Protein AF-A0A5B6X0U6-F1 (afdb_monomer_lite)

Sequence (111 aa):
MTNLRVMFARLSLFDNGSLLAKLQVKPMLIEQIKGKQWEGKLLGLRFGQIEIGNTSDFGLNSGGVLCFRGRICVPKYTDLRQFILREAHSSPYAMHPGGNKMYINLRELYR

Organism: NCBI:txid47621

Secondary structure (DSSP, 8-state):
------EEEEEEE-TTS-EEEEEEE--THHHHHHHHHHH-HHHHHHHHHHHTT--SSEEE-TTS-EEETTEE---S-HHHHHHHHHHHHH-TT--S--HHHHHHHHHHHT-

pLDDT: mean 77.06, std 12.04, range [33.44, 92.56]

Structure (mmCIF, N/CA/C/O backbone):
data_AF-A0A5B6X0U6-F1
#
_entry.id   AF-A0A5B6X0U6-F1
#
loop_
_atom_site.group_PDB
_atom_site.id
_atom_site.type_symbol
_atom_site.label_atom_id
_atom_site.label_alt_id
_atom_site.label_comp_id
_atom_site.label_asym_id
_atom_site.label_entity_id
_atom_site.label_seq_id
_atom_site.pdbx_PDB_ins_code
_atom_site.Cartn_x
_atom_site.Cartn_y
_atom_site.Cartn_z
_atom_site.occupancy
_atom_site.B_iso_or_equiv
_atom_site.auth_seq_id
_atom_site.auth_comp_id
_atom_site.auth_asym_id
_atom_site.auth_atom_id
_atom_site.pdbx_PDB_model_num
ATOM 1 N N . MET A 1 1 ? 16.316 8.562 -7.214 1.00 33.44 1 MET A N 1
ATOM 2 C CA . MET A 1 1 ? 16.928 7.368 -6.595 1.00 33.44 1 MET A CA 1
ATOM 3 C C . MET A 1 1 ? 15.838 6.506 -5.975 1.00 33.44 1 MET A C 1
ATOM 5 O O . MET A 1 1 ? 15.299 6.860 -4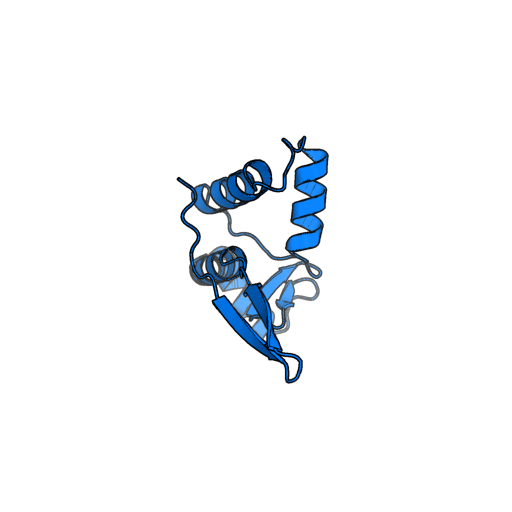.934 1.00 33.44 1 MET A O 1
ATOM 9 N N . THR A 1 2 ? 15.444 5.430 -6.650 1.00 36.81 2 THR A N 1
ATOM 10 C CA . THR A 1 2 ? 14.503 4.421 -6.142 1.00 36.81 2 THR A CA 1
ATOM 11 C C . THR A 1 2 ? 15.235 3.528 -5.143 1.00 36.81 2 THR A C 1
ATOM 13 O O . THR A 1 2 ? 16.058 2.699 -5.518 1.00 36.81 2 THR A O 1
ATOM 16 N N . ASN A 1 3 ? 14.984 3.744 -3.852 1.00 37.22 3 ASN A N 1
ATOM 17 C CA . ASN A 1 3 ? 15.518 2.909 -2.780 1.00 37.22 3 ASN A CA 1
ATOM 18 C C . ASN A 1 3 ? 14.728 1.590 -2.782 1.00 37.22 3 ASN A C 1
ATOM 20 O O . ASN A 1 3 ? 13.614 1.525 -2.266 1.00 37.22 3 ASN A O 1
ATOM 24 N N . LEU A 1 4 ? 15.261 0.565 -3.447 1.00 45.59 4 LEU A N 1
ATOM 25 C CA . LEU A 1 4 ? 14.665 -0.768 -3.476 1.00 45.59 4 LEU A CA 1
ATOM 26 C C . LEU A 1 4 ? 14.914 -1.433 -2.123 1.00 45.59 4 LEU A C 1
ATOM 28 O O . LEU A 1 4 ? 15.969 -2.013 -1.879 1.00 45.59 4 LEU A O 1
ATOM 32 N N . ARG A 1 5 ? 13.960 -1.284 -1.206 1.00 58.09 5 ARG A N 1
ATOM 33 C CA . ARG A 1 5 ? 14.032 -1.905 0.114 1.00 58.09 5 ARG A CA 1
ATOM 34 C C . ARG A 1 5 ? 13.468 -3.329 0.055 1.00 58.09 5 ARG A C 1
ATOM 36 O O . ARG A 1 5 ? 12.365 -3.553 -0.429 1.00 58.09 5 ARG A O 1
ATOM 43 N N . VAL A 1 6 ? 14.293 -4.248 0.562 1.00 54.69 6 VAL A N 1
ATOM 44 C CA . VAL A 1 6 ? 14.143 -5.711 0.661 1.00 54.69 6 VAL A CA 1
ATOM 45 C C . VAL A 1 6 ? 13.874 -6.418 -0.676 1.00 54.69 6 VAL A C 1
ATOM 47 O O . VAL A 1 6 ? 12.747 -6.754 -1.038 1.00 54.69 6 VAL A O 1
ATOM 50 N N . MET A 1 7 ? 14.966 -6.701 -1.386 1.00 57.94 7 MET A N 1
ATOM 51 C CA . MET A 1 7 ? 15.016 -7.657 -2.489 1.00 57.94 7 MET A CA 1
ATOM 52 C C . MET A 1 7 ? 15.429 -9.031 -1.961 1.00 57.94 7 MET A C 1
ATOM 54 O O . MET A 1 7 ? 16.527 -9.178 -1.428 1.00 57.94 7 MET A O 1
ATOM 58 N N . PHE A 1 8 ? 14.586 -10.047 -2.140 1.00 60.03 8 PHE A N 1
ATOM 59 C CA . PHE A 1 8 ? 15.003 -11.434 -1.945 1.00 60.03 8 PHE A CA 1
ATOM 60 C C . PHE A 1 8 ? 15.365 -12.024 -3.305 1.00 60.03 8 PHE A C 1
ATOM 62 O O . PHE A 1 8 ? 14.488 -12.234 -4.141 1.00 60.03 8 PHE A O 1
ATOM 69 N N . ALA A 1 9 ? 16.647 -12.290 -3.537 1.00 70.81 9 ALA A N 1
ATOM 70 C CA . ALA A 1 9 ? 17.093 -13.058 -4.692 1.00 70.81 9 ALA A CA 1
ATOM 71 C C . ALA A 1 9 ? 17.252 -14.527 -4.282 1.00 70.81 9 ALA A C 1
ATOM 73 O O . ALA A 1 9 ? 17.954 -14.836 -3.321 1.00 70.81 9 ALA A O 1
ATOM 74 N N . ARG A 1 10 ? 16.582 -15.438 -4.993 1.00 76.75 10 ARG A N 1
ATOM 75 C CA . ARG A 1 10 ? 16.792 -16.886 -4.874 1.00 76.75 10 ARG A CA 1
ATOM 76 C C . ARG A 1 10 ? 17.457 -17.377 -6.146 1.00 76.75 10 ARG A C 1
ATOM 78 O O . ARG A 1 10 ? 16.979 -17.071 -7.235 1.00 76.75 10 ARG A O 1
ATOM 85 N N . LEU A 1 11 ? 18.530 -18.138 -5.992 1.00 87.19 11 LEU A N 1
ATOM 86 C CA . LEU A 1 11 ? 19.210 -18.800 -7.094 1.00 87.19 11 LEU A CA 1
ATOM 87 C C . LEU A 1 11 ? 18.898 -20.294 -7.037 1.00 87.19 11 LEU A C 1
ATOM 89 O O . LEU A 1 11 ? 18.877 -20.884 -5.957 1.00 87.19 11 LEU A O 1
ATOM 93 N N . SER A 1 12 ? 18.622 -20.899 -8.183 1.00 90.06 12 SER A N 1
ATOM 94 C CA . SER A 1 12 ? 18.402 -22.339 -8.300 1.00 90.06 12 SER A CA 1
ATOM 95 C C . SER A 1 12 ? 19.237 -22.869 -9.456 1.00 90.06 12 SER A C 1
ATOM 97 O O . SER A 1 12 ? 19.162 -22.332 -10.559 1.00 90.06 12 SER A O 1
ATOM 99 N N . LEU A 1 13 ? 20.054 -23.883 -9.174 1.00 92.56 13 LEU A N 1
ATOM 100 C CA . LEU A 1 13 ? 20.813 -24.636 -10.166 1.00 92.56 13 LEU A CA 1
ATOM 101 C C . LEU A 1 13 ? 20.050 -25.929 -10.444 1.00 92.56 13 LEU A C 1
ATOM 103 O O . LEU A 1 13 ? 19.637 -26.608 -9.505 1.00 92.56 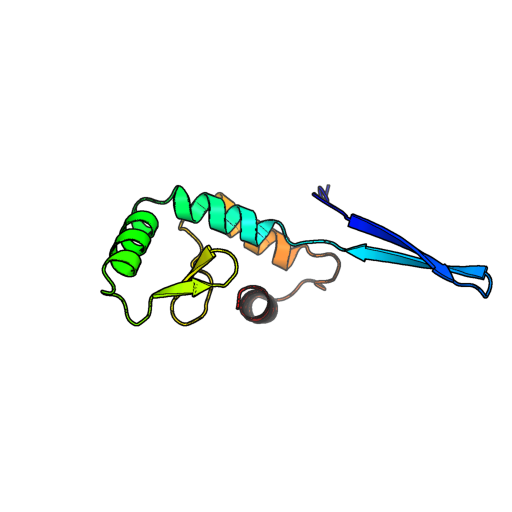13 LEU A O 1
ATOM 107 N N . PHE A 1 14 ? 19.845 -26.239 -11.714 1.00 90.38 14 PHE A N 1
ATOM 108 C CA . PHE A 1 14 ? 19.195 -27.469 -12.147 1.00 90.38 14 PHE A CA 1
ATOM 109 C C . PHE A 1 14 ? 20.241 -28.479 -12.617 1.00 90.38 14 PHE A C 1
ATOM 111 O O . PHE A 1 14 ? 21.326 -28.098 -13.055 1.00 90.38 14 PHE A O 1
ATOM 118 N N . ASP A 1 15 ? 19.894 -29.765 -12.586 1.00 91.81 15 ASP A N 1
ATOM 119 C CA . ASP A 1 15 ? 20.805 -30.867 -12.936 1.00 91.81 15 ASP A CA 1
ATOM 120 C C . ASP A 1 15 ? 21.319 -30.802 -14.385 1.00 91.81 15 ASP A C 1
ATOM 122 O O . ASP A 1 15 ? 22.371 -31.342 -14.711 1.00 91.81 15 ASP A O 1
ATOM 126 N N . ASN A 1 16 ? 20.613 -30.080 -15.260 1.00 92.19 16 ASN A N 1
ATOM 127 C CA . ASN A 1 16 ? 21.042 -29.785 -16.631 1.00 92.19 16 ASN A CA 1
ATOM 128 C C . ASN A 1 16 ? 22.062 -28.628 -16.730 1.00 92.19 16 ASN A C 1
ATOM 130 O O . ASN A 1 16 ? 22.329 -28.139 -17.826 1.00 92.19 16 ASN A O 1
ATOM 134 N N . GLY A 1 17 ? 22.576 -28.139 -15.599 1.00 88.12 17 GLY A N 1
ATOM 135 C CA . GLY A 1 17 ? 23.517 -27.022 -15.517 1.00 88.12 17 GLY A CA 1
ATOM 136 C C . GLY A 1 17 ? 22.888 -25.636 -15.693 1.00 88.12 17 GLY A C 1
ATOM 137 O O . GLY A 1 17 ? 23.609 -24.639 -15.671 1.00 88.12 17 GLY A O 1
ATOM 138 N N . SER A 1 18 ? 21.564 -25.533 -15.862 1.00 90.69 18 SER A N 1
ATOM 139 C CA . SER A 1 18 ? 20.887 -24.239 -16.006 1.00 90.69 18 SER A CA 1
ATOM 140 C C . SER A 1 18 ? 20.705 -23.527 -14.664 1.00 90.69 18 SER A C 1
ATOM 142 O O . SER A 1 18 ? 20.533 -24.154 -13.617 1.00 90.69 18 SER A O 1
ATOM 144 N N . LEU A 1 19 ? 20.732 -22.193 -14.702 1.00 92.50 19 LEU A N 1
ATOM 145 C CA . LEU A 1 19 ? 20.656 -21.322 -13.533 1.00 92.50 19 LEU A CA 1
ATOM 146 C C . LEU A 1 19 ? 19.412 -20.429 -13.622 1.00 92.50 19 LEU A C 1
ATOM 148 O O . LEU A 1 19 ? 19.252 -19.675 -14.581 1.00 92.50 19 LEU A O 1
ATOM 152 N N . LEU A 1 20 ? 18.554 -20.465 -12.603 1.00 88.81 20 LEU A N 1
ATOM 153 C CA . LEU A 1 20 ? 17.412 -19.563 -12.469 1.00 88.81 20 LEU A CA 1
ATOM 154 C C . LEU A 1 20 ? 17.639 -18.598 -11.310 1.00 88.81 20 LEU A C 1
ATOM 156 O O . LEU A 1 20 ? 17.708 -19.005 -10.150 1.00 88.81 20 LEU A O 1
ATOM 160 N N . ALA A 1 21 ? 17.688 -17.306 -11.623 1.00 86.12 21 ALA A N 1
ATOM 161 C CA . ALA A 1 21 ? 17.623 -16.241 -10.634 1.00 86.12 21 ALA A CA 1
ATOM 162 C C . ALA A 1 21 ? 16.179 -15.739 -10.515 1.00 86.12 21 ALA A C 1
ATOM 164 O O . ALA A 1 21 ? 15.623 -15.162 -11.448 1.00 86.12 21 ALA A O 1
ATOM 165 N N . LYS A 1 22 ? 15.562 -15.942 -9.350 1.00 77.19 22 LYS A N 1
ATOM 166 C CA . LYS A 1 22 ? 14.248 -15.398 -9.008 1.00 77.19 22 LYS A CA 1
ATOM 167 C C . LYS A 1 22 ? 14.420 -14.210 -8.075 1.00 77.19 22 LYS A C 1
ATOM 169 O O . LYS A 1 22 ? 14.758 -14.380 -6.904 1.00 77.19 22 LYS A O 1
ATOM 174 N N . LEU A 1 23 ? 14.135 -13.015 -8.580 1.00 77.06 23 LEU A N 1
ATOM 175 C CA . LEU A 1 23 ? 14.041 -11.811 -7.766 1.00 77.06 23 LEU A CA 1
ATOM 176 C C . LEU A 1 23 ? 12.606 -11.652 -7.260 1.00 77.06 23 LEU A C 1
ATOM 178 O O . LEU A 1 23 ? 11.673 -11.504 -8.047 1.00 77.06 23 LEU A O 1
ATOM 182 N N . GLN A 1 24 ? 12.421 -11.685 -5.945 1.00 63.44 24 GLN A N 1
ATOM 183 C CA . GLN A 1 24 ? 11.152 -11.376 -5.305 1.00 63.44 24 GLN A CA 1
ATOM 184 C C . GLN A 1 24 ? 11.247 -10.006 -4.638 1.00 63.44 24 GLN A C 1
ATOM 186 O O . GLN A 1 24 ? 11.987 -9.811 -3.673 1.00 63.44 24 GLN A O 1
ATOM 191 N N . VAL A 1 25 ? 10.457 -9.065 -5.150 1.00 64.88 25 VAL A N 1
ATOM 192 C CA . VAL A 1 25 ? 10.210 -7.775 -4.508 1.00 64.88 25 VAL A CA 1
ATOM 193 C C . VAL A 1 25 ? 8.912 -7.915 -3.724 1.00 64.88 25 VAL A C 1
ATOM 195 O O . VAL A 1 25 ? 7.865 -8.193 -4.306 1.00 64.88 25 VAL A O 1
ATOM 198 N N . LYS A 1 26 ? 8.973 -7.778 -2.398 1.00 58.16 26 LYS A N 1
ATOM 199 C CA . LYS A 1 26 ? 7.762 -7.686 -1.576 1.00 58.16 26 LYS A CA 1
ATOM 200 C C . LYS A 1 26 ? 7.397 -6.208 -1.427 1.00 58.16 26 LYS A C 1
ATOM 202 O O . LYS A 1 26 ? 8.261 -5.437 -1.006 1.00 58.16 26 LYS A O 1
ATOM 207 N N . PRO A 1 27 ? 6.156 -5.790 -1.730 1.00 62.19 27 PRO A N 1
ATOM 208 C CA . PRO A 1 27 ? 5.737 -4.423 -1.471 1.00 62.19 27 PRO A CA 1
ATOM 209 C C . PRO A 1 27 ? 5.740 -4.191 0.042 1.00 62.19 27 PRO A C 1
ATOM 211 O O . PRO A 1 27 ? 4.863 -4.663 0.761 1.00 62.19 27 PRO A O 1
ATOM 214 N N . MET A 1 28 ? 6.719 -3.441 0.545 1.00 72.50 28 MET A N 1
ATOM 215 C CA . MET A 1 28 ? 6.745 -3.035 1.956 1.00 72.50 28 MET A CA 1
ATOM 216 C C . MET A 1 28 ? 5.617 -2.063 2.311 1.00 72.50 28 MET A C 1
ATOM 218 O O . MET A 1 28 ? 5.428 -1.715 3.472 1.00 72.50 28 MET A O 1
ATOM 222 N N . LEU A 1 29 ? 4.885 -1.587 1.308 1.00 78.25 29 LEU A N 1
ATOM 223 C CA . LEU A 1 29 ? 3.836 -0.606 1.481 1.00 78.25 29 LEU A CA 1
ATOM 224 C C . LEU A 1 29 ? 2.685 -1.144 2.338 1.00 78.25 29 LEU A C 1
ATOM 226 O O . LEU A 1 29 ? 2.142 -0.405 3.150 1.00 78.25 29 LEU A O 1
ATOM 230 N N . ILE A 1 30 ? 2.371 -2.439 2.243 1.00 80.31 30 ILE A N 1
ATOM 231 C CA . ILE A 1 30 ? 1.362 -3.068 3.109 1.00 80.31 30 ILE A CA 1
ATOM 232 C C . ILE A 1 30 ? 1.835 -3.088 4.570 1.00 80.31 30 ILE A C 1
ATOM 234 O O . ILE A 1 30 ? 1.062 -2.733 5.455 1.00 80.31 30 ILE A O 1
ATOM 238 N N . GLU A 1 31 ? 3.105 -3.412 4.828 1.00 81.62 31 GLU A N 1
ATOM 239 C CA . GLU A 1 31 ? 3.684 -3.382 6.181 1.00 81.62 31 GLU A CA 1
ATOM 240 C C . GLU A 1 31 ? 3.728 -1.958 6.756 1.00 81.62 31 GLU A C 1
ATOM 242 O O . GLU A 1 31 ? 3.413 -1.744 7.925 1.00 81.62 31 GLU A O 1
ATOM 247 N N . GLN A 1 32 ? 4.045 -0.955 5.929 1.00 82.81 32 GLN A N 1
ATOM 248 C CA . GLN A 1 32 ? 4.001 0.450 6.345 1.00 82.81 32 GLN A CA 1
ATOM 249 C C . GLN A 1 32 ? 2.576 0.909 6.656 1.00 82.81 32 GLN A C 1
ATOM 251 O O . GLN A 1 32 ? 2.355 1.570 7.670 1.00 82.81 32 GLN A O 1
ATOM 256 N N . ILE A 1 33 ? 1.603 0.543 5.811 1.00 85.94 33 ILE A N 1
ATOM 257 C CA . ILE A 1 33 ? 0.187 0.812 6.069 1.00 85.94 33 ILE A CA 1
ATOM 258 C C . ILE A 1 33 ? -0.212 0.158 7.388 1.00 85.94 33 ILE A C 1
ATOM 260 O O . ILE A 1 33 ? -0.765 0.847 8.237 1.00 85.94 33 ILE A O 1
ATOM 264 N N . LYS A 1 34 ? 0.117 -1.121 7.592 1.00 86.44 34 LYS A N 1
ATOM 265 C CA . LYS A 1 34 ? -0.169 -1.855 8.826 1.00 86.44 34 LYS A CA 1
ATOM 266 C C . LYS A 1 34 ? 0.401 -1.140 10.048 1.00 86.44 34 LYS A C 1
ATOM 268 O O . LYS A 1 34 ? -0.361 -0.821 10.952 1.00 86.44 34 LYS A O 1
ATOM 273 N N . GLY A 1 35 ? 1.695 -0.815 10.060 1.00 84.94 35 GLY A N 1
ATOM 274 C CA . GLY A 1 35 ? 2.316 -0.079 11.170 1.00 84.94 35 GLY A CA 1
ATOM 275 C C . GLY A 1 35 ? 1.591 1.238 11.467 1.00 84.94 35 GLY A C 1
ATOM 276 O O . GLY A 1 35 ? 1.198 1.504 12.600 1.00 84.94 35 GLY A O 1
ATOM 277 N N . LYS A 1 36 ? 1.274 2.006 10.419 1.00 85.75 36 LYS A N 1
ATOM 278 C CA . LYS A 1 36 ? 0.528 3.265 10.543 1.00 85.75 36 LYS A CA 1
ATOM 279 C C . LYS A 1 36 ? -0.935 3.081 10.961 1.00 85.75 36 LYS A C 1
ATOM 281 O O . LYS A 1 36 ? -1.512 3.994 11.545 1.00 85.75 36 LYS A O 1
ATOM 286 N N . GLN A 1 37 ? -1.562 1.939 10.677 1.00 86.62 37 GLN A N 1
ATOM 287 C CA . GLN A 1 37 ? -2.908 1.630 11.166 1.00 86.62 37 GLN A CA 1
ATOM 288 C C . GLN A 1 37 ? -2.918 1.456 12.685 1.00 86.62 37 GLN A C 1
ATOM 290 O O . GLN A 1 37 ? -3.825 1.977 13.331 1.00 86.62 37 GLN A O 1
ATOM 295 N N . TRP A 1 38 ? -1.904 0.789 13.241 1.00 77.56 38 TRP A N 1
ATOM 296 C CA . TRP A 1 38 ? -1.743 0.612 14.688 1.00 77.56 38 TRP A CA 1
ATOM 297 C C . TRP A 1 38 ? -1.432 1.928 15.412 1.00 77.56 38 TRP A C 1
ATOM 299 O O . TRP A 1 38 ? -1.921 2.154 16.514 1.00 77.56 38 TRP A O 1
ATOM 309 N N . GLU A 1 39 ? -0.693 2.837 14.772 1.00 80.00 39 GLU A N 1
ATOM 310 C CA . GLU A 1 39 ? -0.418 4.184 15.302 1.00 80.00 39 GLU A CA 1
ATOM 311 C C . GLU A 1 39 ? -1.644 5.127 15.245 1.00 80.00 39 GLU A C 1
ATOM 313 O O . GLU A 1 39 ? -1.713 6.134 15.955 1.00 80.00 39 GLU A O 1
ATOM 318 N N . GLY A 1 40 ? -2.625 4.844 14.382 1.00 73.81 40 GLY A N 1
ATOM 319 C CA . GLY A 1 40 ? -3.737 5.747 14.095 1.00 73.81 40 GLY A CA 1
ATOM 320 C C . GLY A 1 40 ? -4.882 5.664 15.107 1.00 73.81 40 GLY A C 1
ATOM 321 O O . GLY A 1 40 ? -5.649 4.708 15.090 1.00 73.81 40 GLY A O 1
ATOM 322 N N . LYS A 1 41 ? -5.115 6.729 15.889 1.00 68.94 41 LYS A N 1
ATOM 323 C CA . LYS A 1 41 ? -6.176 6.813 16.925 1.00 68.94 41 LYS A CA 1
ATOM 324 C C . LYS A 1 41 ? -7.582 6.390 16.452 1.00 68.94 41 LYS A C 1
ATOM 326 O O . LYS A 1 41 ? -8.286 5.688 17.167 1.00 68.94 41 LYS A O 1
ATOM 331 N N . LEU A 1 42 ? -7.992 6.785 15.240 1.00 67.50 42 LEU A N 1
ATOM 332 C CA . LEU A 1 42 ? -9.302 6.422 14.665 1.00 67.50 42 LEU A CA 1
ATOM 333 C C . LEU A 1 42 ? -9.395 4.958 14.216 1.00 67.50 42 LEU A C 1
ATOM 335 O O . LEU A 1 42 ? -10.484 4.391 14.211 1.00 67.50 42 LEU A O 1
ATOM 339 N N . LEU A 1 43 ? -8.277 4.359 13.801 1.00 67.94 43 LEU A N 1
ATOM 340 C CA . LEU A 1 43 ? -8.244 2.960 13.378 1.00 67.94 43 LEU A CA 1
ATOM 341 C C . LEU A 1 43 ? -8.049 2.038 14.585 1.00 67.94 43 LEU A C 1
ATOM 343 O O . LEU A 1 43 ? -8.703 1.005 14.633 1.00 67.94 43 LEU A O 1
ATOM 347 N N . GLY A 1 44 ? -7.302 2.471 15.607 1.00 67.06 44 GLY A N 1
ATOM 348 C CA . GLY A 1 44 ? -7.240 1.851 16.937 1.00 67.06 44 GLY A CA 1
ATOM 349 C C . GLY A 1 44 ? -8.622 1.600 17.548 1.00 67.06 44 GLY A C 1
ATOM 350 O O . GLY A 1 44 ? -8.912 0.493 17.989 1.00 67.06 44 GLY A O 1
ATOM 351 N N . LEU A 1 45 ? -9.523 2.589 17.476 1.00 69.94 45 LEU A N 1
ATOM 352 C CA . LEU A 1 45 ? -10.917 2.428 17.918 1.00 69.94 45 LEU A CA 1
ATOM 353 C C . LEU A 1 45 ? -11.667 1.337 17.137 1.00 69.94 45 LEU A C 1
ATOM 355 O O . LEU A 1 45 ? -12.496 0.636 17.710 1.00 69.94 45 LEU A O 1
ATOM 359 N N . ARG A 1 46 ? -11.369 1.166 15.843 1.00 73.31 46 ARG A N 1
ATOM 360 C CA . ARG A 1 46 ? -11.978 0.112 15.020 1.00 73.31 46 ARG A CA 1
ATOM 361 C C . ARG A 1 46 ? -11.437 -1.272 15.357 1.00 73.31 46 ARG A C 1
ATOM 363 O O . ARG A 1 46 ? -12.221 -2.209 15.336 1.00 73.31 46 ARG A O 1
ATOM 370 N N . PHE A 1 47 ? -10.155 -1.407 15.707 1.00 70.38 47 PHE A N 1
ATOM 371 C CA . PHE A 1 47 ? -9.616 -2.680 16.205 1.00 70.38 47 PHE A CA 1
ATOM 372 C C . PHE A 1 47 ? -10.375 -3.145 17.456 1.00 70.38 47 PHE A C 1
ATOM 374 O O . PHE A 1 47 ? -10.877 -4.264 17.467 1.00 70.38 47 PHE A O 1
ATOM 381 N N . GLY A 1 48 ? -10.591 -2.257 18.434 1.00 68.50 48 GLY A N 1
ATOM 382 C CA . GLY A 1 48 ? -11.393 -2.587 19.620 1.00 68.50 48 GLY A CA 1
ATOM 383 C C . GLY A 1 48 ? -12.851 -2.944 19.290 1.00 68.50 48 GLY A C 1
ATOM 384 O O . GLY A 1 48 ? -13.415 -3.867 19.864 1.00 68.50 48 GLY A O 1
ATOM 385 N N . GLN A 1 49 ? -13.474 -2.272 18.316 1.00 71.50 49 GLN A N 1
ATOM 386 C CA . GLN A 1 49 ? -14.833 -2.615 17.868 1.00 71.50 49 GLN A CA 1
ATOM 387 C C . GLN A 1 49 ? -14.922 -3.965 17.136 1.00 71.50 49 GLN A C 1
ATOM 389 O O . GLN A 1 49 ? -15.963 -4.622 17.211 1.00 71.50 49 GLN A O 1
ATOM 394 N N . ILE A 1 50 ? -13.862 -4.375 16.431 1.00 70.50 50 ILE A N 1
ATOM 395 C CA . ILE A 1 50 ? -13.753 -5.708 15.817 1.00 70.50 50 ILE A CA 1
ATOM 396 C C . ILE A 1 50 ? -13.631 -6.775 16.907 1.00 70.50 50 ILE A C 1
ATOM 398 O O . ILE A 1 50 ? -14.321 -7.785 16.832 1.00 70.50 50 ILE A O 1
ATOM 402 N N . GLU A 1 51 ? -12.818 -6.539 17.940 1.00 65.44 51 GLU A N 1
ATOM 403 C CA . GLU A 1 51 ? -12.672 -7.459 19.080 1.00 65.44 51 GLU A CA 1
ATOM 404 C C . GLU A 1 51 ? -13.987 -7.651 19.847 1.00 65.44 51 GLU A C 1
ATOM 406 O O . GLU A 1 51 ? -14.295 -8.753 20.292 1.00 65.44 51 GLU A O 1
ATOM 411 N N . ILE A 1 52 ? -14.803 -6.597 19.938 1.00 68.56 52 ILE A N 1
ATOM 412 C CA . ILE A 1 52 ? -16.131 -6.627 20.571 1.00 68.56 52 ILE A CA 1
ATOM 413 C C . ILE A 1 52 ? -17.199 -7.247 19.634 1.00 68.56 52 ILE A C 1
ATOM 415 O O . ILE A 1 52 ? -18.350 -7.422 20.025 1.00 68.56 52 ILE A O 1
ATOM 419 N N . GLY A 1 53 ? -16.845 -7.602 18.391 1.00 64.06 53 GLY A N 1
ATOM 420 C CA . GLY A 1 53 ? -17.754 -8.231 17.424 1.00 64.06 53 GLY A CA 1
ATOM 421 C C . GLY A 1 53 ? -18.805 -7.287 16.831 1.00 64.06 53 GLY A C 1
ATOM 422 O O . GLY A 1 53 ? -19.801 -7.742 16.275 1.00 64.06 53 GLY A O 1
ATOM 423 N N . ASN A 1 54 ? -18.605 -5.968 16.936 1.00 64.44 54 ASN A N 1
ATOM 424 C CA . ASN A 1 54 ? -19.638 -4.962 16.669 1.00 64.44 54 ASN A CA 1
ATOM 425 C C . ASN A 1 54 ? -19.510 -4.273 15.294 1.00 64.44 54 ASN A C 1
ATOM 427 O O . ASN A 1 54 ? -20.034 -3.180 15.084 1.00 64.44 54 ASN A O 1
ATOM 431 N N . THR A 1 55 ? -18.781 -4.864 14.342 1.00 60.56 55 THR A N 1
ATOM 432 C CA . THR A 1 55 ? -18.619 -4.288 12.995 1.00 60.56 55 THR A CA 1
ATOM 433 C C . THR A 1 55 ? -18.779 -5.345 11.904 1.00 60.56 55 THR A C 1
ATOM 435 O O . THR A 1 55 ? -17.951 -6.233 11.763 1.00 60.56 55 THR A O 1
ATOM 438 N N . SER A 1 56 ? -19.848 -5.244 11.107 1.00 67.62 56 SER A N 1
ATOM 439 C CA . SER A 1 56 ? -20.112 -6.164 9.987 1.00 67.62 56 SER A CA 1
ATOM 440 C C . SER A 1 56 ? -19.265 -5.869 8.743 1.00 67.62 56 SER A C 1
ATOM 442 O O . SER A 1 56 ? -18.970 -6.771 7.966 1.00 67.62 56 SER A O 1
ATOM 444 N N . ASP A 1 57 ? -18.863 -4.609 8.548 1.00 82.81 57 ASP A N 1
ATOM 445 C CA . ASP A 1 57 ? -18.142 -4.169 7.348 1.00 82.81 57 ASP A CA 1
ATOM 446 C C . ASP A 1 57 ? -16.615 -4.059 7.538 1.00 82.81 57 ASP A C 1
ATOM 448 O O . ASP A 1 57 ? -15.885 -3.959 6.547 1.00 82.81 57 ASP A O 1
ATOM 452 N N . PHE A 1 58 ? -16.118 -4.046 8.780 1.00 85.19 58 PHE A N 1
ATOM 453 C CA . PHE A 1 58 ? -14.684 -3.995 9.085 1.00 85.19 58 PHE A CA 1
ATOM 454 C C . PHE A 1 58 ? -14.165 -5.372 9.485 1.00 85.19 58 PHE A C 1
ATOM 456 O O . PHE A 1 58 ? -14.848 -6.132 10.157 1.00 85.19 58 PHE A O 1
ATOM 463 N N . GLY A 1 59 ? -12.934 -5.683 9.094 1.00 86.38 59 GLY A N 1
ATOM 464 C CA . GLY A 1 59 ? -12.285 -6.932 9.473 1.00 86.38 59 GLY A CA 1
ATOM 465 C C . GLY A 1 59 ? -10.783 -6.875 9.252 1.00 86.38 59 GLY A C 1
ATOM 466 O O . GLY A 1 59 ? -10.268 -5.930 8.654 1.00 86.38 59 GLY A O 1
ATOM 467 N N . LEU A 1 60 ? -10.077 -7.892 9.734 1.00 86.44 60 LEU A N 1
ATOM 468 C CA . LEU A 1 60 ? -8.651 -8.06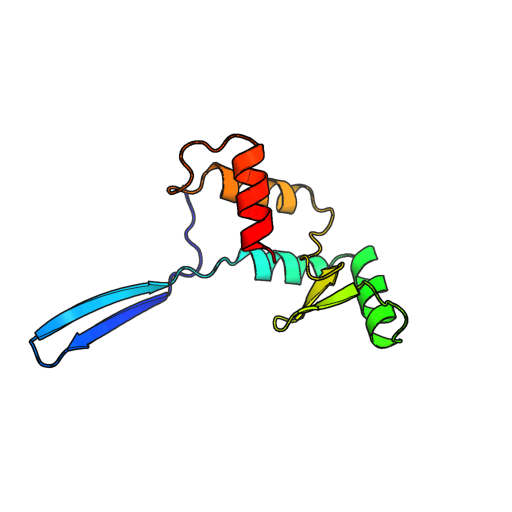9 9.476 1.00 86.44 60 LEU A CA 1
ATOM 469 C C . LEU A 1 60 ? -8.456 -9.065 8.335 1.00 86.44 60 LEU A C 1
ATOM 471 O O . LEU A 1 60 ? -9.130 -10.092 8.283 1.00 86.44 60 LEU A O 1
ATOM 475 N N . ASN A 1 61 ? -7.535 -8.770 7.419 1.00 85.94 61 ASN A N 1
ATOM 476 C CA . ASN A 1 61 ? -7.086 -9.770 6.450 1.00 85.94 61 ASN A CA 1
ATOM 477 C C . ASN A 1 61 ? -6.105 -10.769 7.100 1.00 85.94 61 ASN A C 1
ATOM 479 O O . ASN A 1 61 ? -5.693 -10.603 8.249 1.00 85.94 61 ASN A O 1
ATOM 483 N N . SER A 1 62 ? -5.671 -11.784 6.347 1.00 83.25 62 SER A N 1
ATOM 484 C CA . SER A 1 62 ? -4.705 -12.793 6.820 1.00 83.25 62 SER A CA 1
ATOM 485 C C . SER A 1 62 ? -3.346 -12.216 7.248 1.00 83.25 62 SER A C 1
ATOM 487 O O . SER A 1 62 ? -2.614 -12.860 7.992 1.00 83.25 62 SER A O 1
ATOM 489 N N . GLY A 1 63 ? -3.010 -10.997 6.813 1.00 81.25 63 GLY A N 1
ATOM 490 C CA . GLY A 1 63 ? -1.808 -10.266 7.218 1.00 81.25 63 GLY A CA 1
ATOM 491 C C . GLY A 1 63 ? -1.984 -9.398 8.471 1.00 81.25 63 GLY A C 1
ATOM 492 O O . GLY A 1 63 ? -1.041 -8.707 8.864 1.00 81.25 63 GLY A O 1
ATOM 493 N N . GLY A 1 64 ? -3.166 -9.393 9.097 1.00 85.19 64 GLY A N 1
ATOM 494 C CA . GLY A 1 64 ? -3.480 -8.534 10.243 1.00 85.19 64 GLY A CA 1
ATOM 495 C C . GLY A 1 64 ? -3.597 -7.051 9.876 1.00 85.19 64 GLY A C 1
ATOM 496 O O . GLY A 1 64 ? -3.285 -6.189 10.695 1.00 85.19 64 GLY A O 1
ATOM 497 N N . VAL A 1 65 ? -3.978 -6.752 8.632 1.00 87.94 65 VAL A N 1
ATOM 498 C CA . VAL A 1 65 ? -4.227 -5.395 8.131 1.00 87.94 65 VAL A CA 1
ATOM 499 C C . VAL A 1 65 ? -5.720 -5.111 8.214 1.00 87.94 65 VAL A C 1
ATOM 501 O O . VAL A 1 65 ? -6.537 -5.943 7.816 1.00 87.94 65 VAL A O 1
ATOM 504 N N . LEU A 1 66 ? -6.077 -3.923 8.698 1.00 88.44 66 LEU A N 1
ATOM 505 C CA . LEU A 1 66 ? -7.466 -3.492 8.787 1.00 88.44 66 LEU A CA 1
ATOM 506 C C . LEU A 1 66 ? -8.047 -3.233 7.395 1.00 88.44 66 LEU A C 1
ATOM 508 O O . LEU A 1 66 ? -7.526 -2.420 6.622 1.00 88.44 66 LEU A O 1
ATOM 512 N N . CYS A 1 67 ? -9.169 -3.886 7.121 1.00 87.88 67 CYS A N 1
ATOM 513 C CA . CYS A 1 67 ? -9.911 -3.815 5.878 1.00 87.88 67 CYS A CA 1
ATOM 514 C C . CYS A 1 67 ? -11.357 -3.368 6.117 1.00 87.88 67 CYS A C 1
ATOM 516 O O . CYS A 1 67 ? -11.966 -3.679 7.137 1.00 87.88 67 CYS A O 1
ATOM 518 N N . PHE A 1 68 ? -11.920 -2.661 5.141 1.00 85.81 68 PHE A N 1
ATOM 519 C CA . PHE A 1 68 ? -13.341 -2.334 5.055 1.00 85.81 68 PHE A CA 1
ATOM 520 C C . PHE A 1 68 ? -13.905 -2.978 3.795 1.00 85.81 68 PHE A C 1
ATOM 522 O O . PHE A 1 68 ? -13.443 -2.665 2.694 1.00 85.81 68 PHE A O 1
ATOM 529 N N . ARG A 1 69 ? -14.861 -3.901 3.940 1.00 86.12 69 ARG A N 1
ATOM 530 C CA . ARG A 1 69 ? -15.455 -4.671 2.832 1.00 86.12 69 ARG A CA 1
ATOM 531 C C . ARG A 1 69 ? -14.399 -5.293 1.903 1.00 86.12 69 ARG A C 1
ATOM 533 O O . ARG A 1 69 ? -14.480 -5.168 0.680 1.00 86.12 69 ARG A O 1
ATOM 540 N N . GLY A 1 70 ? -13.363 -5.892 2.496 1.00 84.12 70 GLY A N 1
ATOM 541 C CA . GLY A 1 70 ? -12.253 -6.512 1.761 1.00 84.12 70 GLY A CA 1
ATOM 542 C C . GLY A 1 70 ? -11.321 -5.525 1.048 1.00 84.12 70 GLY A C 1
ATOM 543 O O . GLY A 1 70 ? -10.728 -5.875 0.038 1.00 84.12 70 GLY A O 1
ATOM 544 N N . ARG A 1 71 ? -11.229 -4.270 1.507 1.00 86.12 71 ARG A N 1
ATOM 545 C CA . ARG A 1 71 ? -10.271 -3.278 0.989 1.00 86.12 71 ARG A CA 1
ATOM 546 C C . ARG A 1 71 ? -9.417 -2.719 2.110 1.00 86.12 71 ARG A C 1
ATOM 548 O O . ARG A 1 71 ? -9.963 -2.318 3.138 1.00 86.12 71 ARG A O 1
ATOM 555 N N . ILE A 1 72 ? -8.110 -2.620 1.893 1.00 87.75 72 ILE A N 1
ATOM 556 C CA . ILE A 1 72 ? -7.171 -2.106 2.897 1.00 87.75 72 ILE A CA 1
ATOM 557 C C . ILE A 1 72 ? -7.512 -0.655 3.274 1.00 87.75 72 ILE A C 1
ATOM 559 O O . ILE A 1 72 ? -7.658 0.226 2.423 1.00 87.75 72 ILE A O 1
ATOM 563 N N . CYS A 1 73 ? -7.618 -0.386 4.576 1.00 87.31 73 CYS A N 1
ATOM 564 C CA . CYS A 1 73 ? -7.882 0.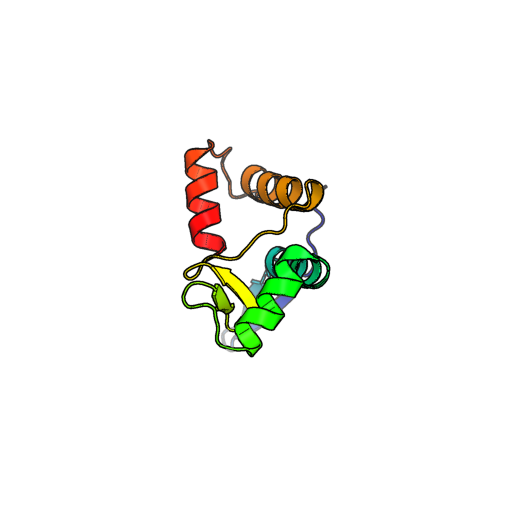950 5.102 1.00 87.31 73 CYS A CA 1
ATOM 565 C C . CYS A 1 73 ? -6.591 1.769 5.193 1.00 87.31 73 CYS A C 1
ATOM 567 O O . CYS A 1 73 ? -5.826 1.615 6.137 1.00 87.31 73 CYS A O 1
ATOM 569 N N . VAL A 1 74 ? -6.349 2.694 4.266 1.00 86.56 74 VAL A N 1
ATOM 570 C CA . VAL A 1 74 ? -5.164 3.565 4.345 1.00 86.56 74 VAL A CA 1
ATOM 571 C C . VAL A 1 74 ? -5.395 4.700 5.360 1.00 86.56 74 VAL A C 1
ATOM 573 O O . VAL A 1 74 ? -6.316 5.509 5.165 1.00 86.56 74 VAL A O 1
ATOM 576 N N . PRO A 1 75 ? -4.568 4.820 6.418 1.00 84.50 75 PRO A N 1
ATOM 577 C CA . PRO A 1 75 ? -4.658 5.920 7.376 1.00 84.50 75 PRO A CA 1
ATOM 578 C C . PRO A 1 75 ? -4.559 7.303 6.708 1.00 84.50 75 PRO A C 1
ATOM 580 O O . PRO A 1 75 ? -4.040 7.464 5.599 1.00 84.50 75 PRO A O 1
ATOM 583 N N . LYS A 1 76 ? -5.055 8.347 7.380 1.00 84.31 76 LYS A N 1
ATOM 584 C CA . LYS A 1 76 ? -5.055 9.726 6.856 1.00 84.31 76 LYS A CA 1
ATOM 585 C C . LYS A 1 76 ? -3.722 10.451 7.114 1.00 84.31 76 LYS A C 1
ATOM 587 O O . LYS A 1 76 ? -3.723 11.591 7.560 1.00 84.31 76 LYS A O 1
ATOM 592 N N . TYR A 1 77 ? -2.602 9.791 6.827 1.00 84.81 77 TYR A N 1
ATOM 593 C CA . TYR A 1 77 ? -1.267 10.397 6.852 1.00 84.81 77 TYR A CA 1
ATOM 594 C C . TYR A 1 77 ? -0.900 10.867 5.439 1.00 84.81 77 TYR A C 1
ATOM 596 O O . TYR A 1 77 ? -0.940 10.083 4.485 1.00 84.81 77 TYR A O 1
ATOM 604 N N . THR A 1 78 ? -0.640 12.166 5.281 1.00 84.62 78 THR A N 1
ATOM 605 C CA . THR A 1 78 ? -0.427 12.797 3.967 1.00 84.62 78 THR A CA 1
ATOM 606 C C . THR A 1 78 ? 0.817 12.253 3.273 1.00 84.62 78 THR A C 1
ATOM 608 O O . THR A 1 78 ? 0.762 11.933 2.089 1.00 84.62 78 THR A O 1
ATOM 611 N N . ASP A 1 79 ? 1.901 12.081 4.022 1.00 86.44 79 ASP A N 1
ATOM 612 C CA . ASP A 1 79 ? 3.159 11.462 3.605 1.00 86.44 79 ASP A CA 1
ATOM 613 C C . ASP A 1 79 ? 2.952 10.027 3.101 1.00 86.44 79 ASP A C 1
ATOM 615 O O . ASP A 1 79 ? 3.393 9.696 2.002 1.00 86.44 79 ASP A O 1
ATOM 619 N N . LEU A 1 80 ? 2.197 9.201 3.835 1.00 84.88 80 LEU A N 1
ATOM 620 C CA . LEU A 1 80 ? 1.894 7.827 3.422 1.00 84.88 80 LEU A CA 1
ATOM 621 C C . LEU A 1 80 ? 1.085 7.795 2.118 1.00 84.88 80 LEU A C 1
ATOM 623 O O . LEU A 1 80 ? 1.397 7.039 1.202 1.00 84.88 80 LEU A O 1
ATOM 627 N N . ARG A 1 81 ? 0.047 8.631 2.003 1.00 86.88 81 ARG A N 1
ATOM 628 C CA . ARG A 1 81 ? -0.788 8.691 0.791 1.00 86.88 81 ARG A CA 1
ATOM 629 C C . ARG A 1 81 ? -0.007 9.190 -0.419 1.00 86.88 81 ARG A C 1
ATOM 631 O O . ARG A 1 81 ? -0.147 8.629 -1.502 1.00 86.88 81 ARG A O 1
ATOM 638 N N . GLN A 1 82 ? 0.824 10.213 -0.238 1.00 87.00 82 GLN A N 1
ATOM 639 C CA . GLN A 1 82 ? 1.705 10.712 -1.292 1.00 87.00 82 GLN A CA 1
ATOM 640 C C . GLN A 1 82 ? 2.726 9.658 -1.711 1.00 87.00 82 GLN A C 1
ATOM 642 O O . GLN A 1 82 ? 2.974 9.504 -2.904 1.00 87.00 82 GLN A O 1
ATOM 647 N N . PHE A 1 83 ? 3.276 8.903 -0.759 1.00 84.25 83 PHE A N 1
ATOM 648 C CA . PHE A 1 83 ? 4.187 7.805 -1.050 1.00 84.25 83 PHE A CA 1
ATOM 649 C C . PHE A 1 83 ? 3.517 6.723 -1.911 1.00 84.25 83 PHE A C 1
ATOM 651 O O . PHE A 1 83 ? 4.056 6.388 -2.963 1.00 84.25 83 PHE A O 1
ATOM 658 N N . ILE A 1 84 ? 2.309 6.269 -1.545 1.00 83.69 84 ILE A N 1
ATOM 659 C CA . ILE A 1 84 ? 1.522 5.295 -2.330 1.00 83.69 84 ILE A CA 1
ATOM 660 C C . ILE A 1 84 ? 1.295 5.795 -3.764 1.00 83.69 84 ILE A C 1
ATOM 662 O O . ILE A 1 84 ? 1.519 5.069 -4.732 1.00 83.69 84 ILE A O 1
ATOM 666 N N . LEU A 1 85 ? 0.856 7.049 -3.914 1.00 84.56 85 LEU A N 1
ATOM 667 C CA . LEU A 1 85 ? 0.586 7.639 -5.226 1.00 84.56 85 LEU A CA 1
ATOM 668 C C . LEU A 1 85 ? 1.859 7.771 -6.062 1.00 84.56 85 LEU A C 1
ATOM 670 O O . LEU A 1 85 ? 1.852 7.447 -7.248 1.00 84.56 85 LEU A O 1
ATOM 674 N N . ARG A 1 86 ? 2.961 8.209 -5.448 1.00 83.12 86 ARG A N 1
ATOM 675 C CA . ARG A 1 86 ? 4.256 8.333 -6.117 1.00 83.12 86 ARG A CA 1
ATOM 676 C C . ARG A 1 86 ? 4.778 6.975 -6.567 1.00 83.12 86 ARG A C 1
ATOM 678 O O . ARG A 1 86 ? 5.267 6.873 -7.683 1.00 83.12 86 ARG A O 1
ATOM 685 N N . GLU A 1 87 ? 4.662 5.942 -5.740 1.00 79.62 87 GLU A N 1
ATOM 686 C CA . GLU A 1 87 ? 5.076 4.586 -6.105 1.00 79.62 87 GLU A CA 1
ATOM 687 C C . GLU A 1 87 ? 4.251 4.055 -7.288 1.00 79.62 87 GLU A C 1
ATOM 689 O O . GLU A 1 87 ? 4.816 3.568 -8.267 1.00 79.62 87 GLU A O 1
ATOM 694 N N . ALA A 1 88 ? 2.928 4.245 -7.264 1.00 79.94 88 ALA A N 1
ATOM 695 C CA . ALA A 1 88 ? 2.048 3.836 -8.358 1.00 79.94 88 ALA A CA 1
ATOM 696 C C . ALA A 1 88 ? 2.278 4.623 -9.663 1.00 79.94 88 ALA A C 1
ATOM 698 O O . ALA A 1 88 ? 2.118 4.064 -10.748 1.00 79.94 88 ALA A O 1
ATOM 699 N N . HIS A 1 89 ? 2.663 5.899 -9.573 1.00 81.69 89 HIS A N 1
ATOM 700 C CA . HIS A 1 89 ? 2.939 6.749 -10.734 1.00 81.69 89 HIS A CA 1
ATOM 701 C C . HIS A 1 89 ? 4.351 6.541 -11.307 1.00 81.69 89 HIS A C 1
ATOM 703 O O . HIS A 1 89 ? 4.541 6.571 -12.519 1.00 81.69 89 HIS A O 1
ATOM 709 N N . SER A 1 90 ? 5.352 6.346 -10.443 1.00 74.88 90 SER A N 1
ATOM 710 C CA . SER A 1 90 ? 6.776 6.260 -10.800 1.00 74.88 90 SER A CA 1
ATOM 711 C C . SER A 1 90 ? 7.314 4.831 -10.885 1.00 74.88 90 SER A C 1
ATOM 713 O O . SER A 1 90 ? 8.524 4.652 -11.029 1.00 74.88 90 SER A O 1
ATOM 715 N N . SER A 1 91 ? 6.457 3.814 -10.775 1.00 72.12 91 SER A N 1
ATOM 716 C CA . SER A 1 91 ? 6.875 2.430 -10.995 1.00 72.12 91 SER A CA 1
ATOM 717 C C . SER A 1 91 ? 7.489 2.295 -12.399 1.00 72.12 91 SER A C 1
ATOM 719 O O . SER A 1 91 ? 6.881 2.765 -13.359 1.00 72.12 91 SER A O 1
ATOM 721 N N . PRO A 1 92 ? 8.655 1.643 -12.567 1.00 64.19 92 PRO A N 1
ATOM 722 C CA . PRO A 1 92 ? 9.293 1.457 -13.878 1.00 64.19 92 PRO A CA 1
ATOM 723 C C . PRO A 1 92 ? 8.394 0.759 -14.908 1.00 64.19 92 PRO A C 1
ATOM 725 O O . PRO A 1 92 ? 8.579 0.909 -16.111 1.00 64.19 92 PRO A O 1
ATOM 728 N N . TYR A 1 93 ? 7.405 0.003 -14.426 1.00 64.31 93 TYR A N 1
ATOM 729 C CA . TYR A 1 93 ? 6.412 -0.710 -15.232 1.00 64.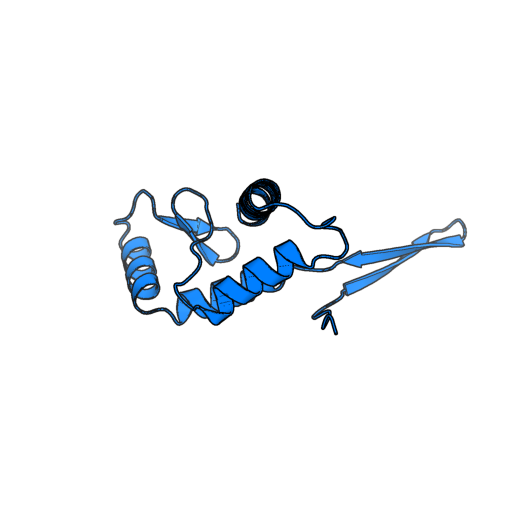31 93 TYR A CA 1
ATOM 730 C C . TYR A 1 93 ? 5.169 0.137 -15.540 1.00 64.31 93 TYR A C 1
ATOM 732 O O . TYR A 1 93 ? 4.333 -0.228 -16.370 1.00 64.31 93 TYR A O 1
ATOM 740 N N . ALA A 1 94 ? 5.021 1.274 -14.867 1.00 64.62 94 ALA A N 1
ATOM 741 C CA . ALA A 1 94 ? 3.942 2.211 -15.075 1.00 64.62 94 ALA A CA 1
ATOM 742 C C . ALA A 1 94 ? 4.353 3.191 -16.184 1.00 64.62 94 ALA A C 1
ATOM 744 O O . ALA A 1 94 ? 5.026 4.188 -15.944 1.00 64.62 94 ALA A O 1
ATOM 745 N N . MET A 1 95 ? 3.948 2.898 -17.424 1.00 71.94 95 MET A N 1
ATOM 746 C CA . MET A 1 95 ? 4.083 3.815 -18.567 1.00 71.94 95 MET A CA 1
ATOM 747 C C . MET A 1 95 ? 3.223 5.072 -18.345 1.00 71.94 95 MET A C 1
ATOM 749 O O . MET A 1 95 ? 2.106 5.129 -18.855 1.00 71.94 95 MET A O 1
ATOM 753 N N . HIS A 1 96 ? 3.693 6.007 -17.511 1.00 66.31 96 HIS A N 1
ATOM 754 C CA . HIS A 1 96 ? 3.024 7.264 -17.139 1.00 66.31 96 HIS A CA 1
ATOM 755 C C . HIS A 1 96 ? 1.491 7.129 -17.055 1.00 66.31 96 HIS A C 1
ATOM 757 O O . HIS A 1 96 ? 0.749 7.632 -17.903 1.00 66.31 96 HIS A O 1
ATOM 763 N N . PRO A 1 97 ? 0.989 6.347 -16.084 1.00 78.25 97 PRO A N 1
ATOM 764 C CA . PRO A 1 97 ? -0.422 6.021 -16.025 1.00 78.25 97 PRO A CA 1
ATOM 765 C C . PRO A 1 97 ? -1.239 7.282 -15.730 1.00 78.25 97 PRO A C 1
ATOM 767 O O . PRO A 1 97 ? -1.011 7.962 -14.734 1.00 78.25 97 PRO A O 1
ATOM 770 N N . GLY A 1 98 ? -2.253 7.555 -16.552 1.00 84.06 98 GLY A N 1
ATOM 771 C CA . GLY A 1 98 ? -3.298 8.508 -16.180 1.00 84.06 98 GLY A CA 1
ATOM 772 C C . GLY A 1 98 ? -4.033 8.065 -14.906 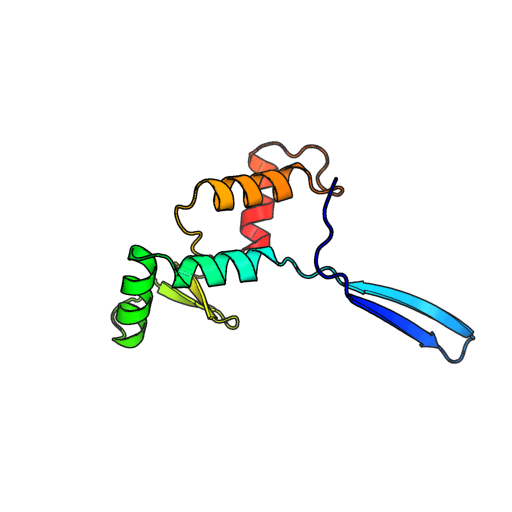1.00 84.06 98 GLY A C 1
ATOM 773 O O . GLY A 1 98 ? -3.983 6.893 -14.514 1.00 84.06 98 GLY A O 1
ATOM 774 N N . GLY A 1 99 ? -4.773 8.983 -14.277 1.00 85.25 99 GLY A N 1
ATOM 775 C CA . GLY A 1 99 ? -5.438 8.742 -12.987 1.00 85.25 99 GLY A CA 1
ATOM 776 C C . GLY A 1 99 ? -6.319 7.484 -12.947 1.00 85.25 99 GLY A C 1
ATOM 777 O O . GLY A 1 99 ? -6.277 6.741 -11.967 1.00 85.25 99 GLY A O 1
ATOM 778 N N . ASN A 1 100 ? -7.036 7.168 -14.032 1.00 86.19 100 ASN A N 1
ATOM 779 C CA . ASN A 1 100 ? -7.850 5.947 -14.115 1.00 86.19 100 ASN A CA 1
ATOM 780 C C . ASN A 1 100 ? -7.011 4.667 -14.027 1.00 86.19 100 ASN A C 1
ATOM 782 O O . ASN A 1 100 ? -7.377 3.741 -13.305 1.00 86.19 100 ASN A O 1
ATOM 786 N N . LYS A 1 101 ? -5.870 4.615 -14.724 1.00 84.56 101 LYS A N 1
ATOM 787 C CA . LYS A 1 101 ? -4.976 3.450 -14.698 1.00 84.56 101 LYS A CA 1
ATOM 788 C C . LYS A 1 101 ? -4.337 3.289 -13.319 1.00 84.56 101 LYS A C 1
ATOM 790 O O . LYS A 1 101 ? -4.251 2.174 -12.816 1.00 84.56 101 LYS A O 1
ATOM 795 N N . MET A 1 102 ? -3.976 4.395 -12.666 1.00 85.75 102 MET A N 1
ATOM 796 C CA . MET A 1 102 ? -3.517 4.363 -11.275 1.00 85.75 102 MET A CA 1
ATOM 797 C C . MET A 1 102 ? -4.593 3.844 -10.318 1.00 85.75 102 MET A C 1
ATOM 799 O O . MET A 1 102 ? -4.298 2.994 -9.484 1.00 85.75 102 MET A O 1
ATOM 803 N N . TYR A 1 103 ? -5.833 4.326 -10.439 1.00 84.25 103 TYR A N 1
ATOM 804 C CA . TYR A 1 103 ? -6.936 3.882 -9.587 1.00 84.25 103 TYR A CA 1
ATOM 805 C C . TYR A 1 103 ? -7.190 2.377 -9.722 1.00 84.25 103 TYR A C 1
ATOM 807 O O . TYR A 1 103 ? -7.325 1.693 -8.709 1.00 84.25 103 TYR A O 1
ATOM 815 N N . ILE A 1 104 ? -7.221 1.861 -10.955 1.00 83.56 104 ILE A N 1
ATOM 816 C CA . ILE A 1 104 ? -7.412 0.429 -11.222 1.00 83.56 104 ILE A CA 1
ATOM 817 C C . ILE A 1 104 ? -6.263 -0.381 -10.613 1.00 83.56 104 ILE A C 1
ATOM 819 O O . ILE A 1 104 ? -6.524 -1.280 -9.817 1.00 83.56 104 ILE A O 1
ATOM 823 N N . ASN A 1 105 ? -5.011 -0.002 -10.887 1.00 81.88 105 ASN A N 1
ATOM 824 C CA . ASN A 1 105 ? -3.836 -0.698 -10.356 1.00 81.88 105 ASN A CA 1
ATOM 825 C C . ASN A 1 105 ? -3.831 -0.736 -8.820 1.00 81.88 105 ASN A C 1
ATOM 827 O O . ASN A 1 105 ? -3.622 -1.786 -8.220 1.00 81.88 105 ASN A O 1
ATOM 831 N N . LEU A 1 106 ? -4.087 0.402 -8.166 1.00 82.00 106 LEU A N 1
ATOM 832 C CA . LEU A 1 106 ? -4.160 0.471 -6.705 1.00 82.00 106 LEU A CA 1
ATOM 833 C C . LEU A 1 106 ? -5.328 -0.363 -6.164 1.00 82.00 106 LEU A C 1
ATOM 835 O O . LEU A 1 106 ? -5.202 -1.041 -5.150 1.00 82.00 106 LEU A O 1
ATOM 839 N N . ARG A 1 107 ? -6.476 -0.360 -6.838 1.00 82.06 107 ARG A N 1
ATOM 840 C CA . ARG A 1 107 ? -7.622 -1.167 -6.416 1.00 82.06 107 ARG A CA 1
ATOM 841 C C . ARG A 1 107 ? -7.343 -2.672 -6.499 1.00 82.06 107 ARG A C 1
ATOM 843 O O . ARG A 1 107 ? -7.888 -3.413 -5.685 1.00 82.06 107 ARG A O 1
ATOM 850 N N . GLU A 1 108 ? -6.546 -3.118 -7.465 1.00 79.12 108 GLU A N 1
ATOM 851 C CA . GLU A 1 108 ? -6.154 -4.525 -7.605 1.00 79.12 108 GLU A CA 1
ATOM 852 C C . GLU A 1 108 ? -5.053 -4.930 -6.623 1.00 79.12 108 GLU A C 1
ATOM 854 O O . GLU A 1 108 ? -5.149 -5.993 -6.017 1.00 79.12 108 GLU A O 1
ATOM 859 N N . LEU A 1 109 ? -4.045 -4.076 -6.418 1.00 71.62 109 LEU A N 1
ATOM 860 C CA . LEU A 1 109 ? -2.908 -4.361 -5.533 1.00 71.62 109 LEU A CA 1
ATOM 861 C C . LEU A 1 109 ? -3.266 -4.362 -4.040 1.00 71.62 109 LEU A C 1
ATOM 863 O O . LEU A 1 109 ? -2.594 -5.033 -3.262 1.00 71.62 109 LEU A O 1
ATOM 867 N N . TYR A 1 110 ? -4.290 -3.604 -3.634 1.00 69.44 110 TYR A N 1
ATOM 868 C CA . TYR A 1 110 ? -4.681 -3.427 -2.225 1.00 69.44 110 TYR A CA 1
ATOM 869 C C . TYR A 1 110 ? -6.036 -4.070 -1.876 1.00 69.44 110 TYR A C 1
ATOM 871 O O . TYR A 1 110 ? -6.767 -3.571 -1.007 1.00 69.44 110 TYR A O 1
ATOM 879 N N . ARG A 1 111 ? -6.373 -5.157 -2.576 1.00 64.62 111 ARG A N 1
ATOM 880 C CA . ARG A 1 111 ? -7.479 -6.066 -2.247 1.00 64.62 111 ARG A CA 1
ATOM 881 C C . ARG A 1 111 ? -7.062 -7.133 -1.238 1.00 64.62 111 ARG A C 1
ATOM 883 O O . ARG A 1 111 ? -5.872 -7.508 -1.230 1.00 64.62 111 ARG A O 1
#

Foldseek 3Di:
DPPQPDWDWDWDADPVRDIDIDIDRDPCLQVVQQVVLCVDPVSVVVVVCVVVVNDPQWDADPVRAIDGNQFGDGDPDPVSVVVLQCCLQVPPPRPRDDPVRSVVVNRVVGD

Radius of gyration: 17.86 Å; chains: 1; bounding box: 44×44×39 Å